Protein AF-W0GTL5-F1 (afdb_monomer)

Mean predicted aligned error: 4.33 Å

Foldseek 3Di:
DVLQVQLVVLLVVLQVQLVVLVVDPNSPVVSVVSNVVSVCSNPVPPDDDDDDDD

Secondary structure (DSSP, 8-state):
-HHHHHHHHHHHHHHHHHHHHHTSGGGHHHHHHHHHHHHHHH--TT---PPPP-

Structure (mmCIF, N/CA/C/O backbone):
data_AF-W0GTL5-F1
#
_entry.id   AF-W0GTL5-F1
#
loop_
_atom_site.group_PDB
_atom_site.id
_atom_site.type_symbol
_atom_site.label_atom_id
_atom_site.label_alt_id
_atom_site.label_comp_id
_atom_site.label_asym_id
_atom_site.label_entity_id
_atom_site.label_seq_id
_atom_site.pdbx_PDB_ins_code
_atom_site.Cartn_x
_atom_site.Cartn_y
_atom_site.Cartn_z
_atom_site.occupancy
_atom_site.B_iso_or_equiv
_atom_site.auth_seq_id
_atom_site.auth_comp_id
_atom_site.auth_asym_id
_atom_site.auth_atom_id
_atom_site.pdbx_PDB_model_num
ATOM 1 N N . MET A 1 1 ? 11.270 -2.514 -17.187 1.00 71.62 1 MET A N 1
ATOM 2 C CA . MET A 1 1 ? 11.560 -3.740 -16.404 1.00 71.62 1 MET A CA 1
ATOM 3 C C . MET A 1 1 ? 11.991 -3.444 -14.970 1.00 71.62 1 MET A C 1
ATOM 5 O O . MET A 1 1 ? 11.455 -4.083 -14.079 1.00 71.62 1 MET A O 1
ATOM 9 N N . ILE A 1 2 ? 12.863 -2.453 -14.724 1.00 84.00 2 ILE A N 1
ATOM 10 C CA . ILE A 1 2 ? 13.350 -2.097 -13.370 1.00 84.00 2 ILE A CA 1
ATOM 11 C C . ILE A 1 2 ? 12.229 -1.901 -12.335 1.00 84.00 2 ILE A C 1
ATOM 13 O O . ILE A 1 2 ? 12.323 -2.335 -11.193 1.00 84.00 2 ILE A O 1
ATOM 17 N N . TRP A 1 3 ? 11.126 -1.300 -12.772 1.00 86.12 3 TRP A N 1
ATOM 18 C CA . TRP A 1 3 ? 9.998 -0.995 -11.915 1.00 86.12 3 TRP A CA 1
ATOM 19 C C . TRP A 1 3 ? 9.248 -2.258 -11.444 1.00 86.12 3 TRP A C 1
ATOM 21 O O . TRP A 1 3 ? 8.822 -2.295 -10.300 1.00 86.12 3 TRP A O 1
ATOM 31 N N . PHE A 1 4 ? 9.170 -3.323 -12.249 1.00 88.25 4 PHE A N 1
ATOM 32 C CA . PHE A 1 4 ? 8.520 -4.572 -11.829 1.00 88.25 4 PHE A CA 1
ATOM 33 C C . PHE A 1 4 ? 9.298 -5.247 -10.690 1.00 88.25 4 PHE A C 1
ATOM 35 O O . PHE A 1 4 ? 8.708 -5.779 -9.758 1.00 88.25 4 PHE A O 1
ATOM 42 N N . VAL A 1 5 ? 10.633 -5.157 -10.728 1.00 91.06 5 VAL A N 1
ATOM 43 C CA . VAL A 1 5 ? 11.521 -5.678 -9.676 1.00 91.06 5 VAL A CA 1
ATOM 44 C C . VAL A 1 5 ? 11.386 -4.854 -8.392 1.00 91.06 5 VAL A C 1
ATOM 46 O O . VAL A 1 5 ? 11.241 -5.417 -7.311 1.00 91.06 5 VAL A O 1
ATOM 49 N N . ALA A 1 6 ? 11.364 -3.522 -8.505 1.00 90.56 6 ALA A N 1
ATOM 50 C CA . ALA A 1 6 ? 11.136 -2.638 -7.360 1.00 90.56 6 ALA A CA 1
ATOM 51 C C . ALA A 1 6 ? 9.724 -2.812 -6.763 1.00 90.56 6 ALA A C 1
ATOM 53 O O . ALA A 1 6 ? 9.562 -2.889 -5.546 1.00 90.56 6 ALA A O 1
ATOM 54 N N . GLY A 1 7 ? 8.708 -2.933 -7.617 1.00 91.56 7 GLY A N 1
ATOM 55 C CA . GLY A 1 7 ? 7.317 -3.176 -7.246 1.00 91.56 7 GLY A CA 1
ATOM 56 C C . GLY A 1 7 ? 7.112 -4.514 -6.545 1.00 91.56 7 GLY A C 1
ATOM 57 O O . GLY A 1 7 ? 6.413 -4.575 -5.537 1.00 91.56 7 GLY A O 1
ATOM 58 N N . TRP A 1 8 ? 7.787 -5.565 -7.018 1.00 91.88 8 TRP A N 1
ATOM 59 C CA . TRP A 1 8 ? 7.766 -6.892 -6.402 1.00 91.88 8 TRP A CA 1
ATOM 60 C C . TRP A 1 8 ? 8.351 -6.903 -4.985 1.00 91.88 8 TRP A C 1
ATOM 62 O O . TRP A 1 8 ? 7.884 -7.659 -4.140 1.00 91.88 8 TRP A O 1
ATOM 72 N N . TRP A 1 9 ? 9.334 -6.045 -4.698 1.00 93.19 9 TRP A N 1
ATOM 73 C CA . TRP A 1 9 ? 9.896 -5.907 -3.351 1.00 93.19 9 TRP A CA 1
ATOM 74 C C . TRP A 1 9 ? 9.006 -5.067 -2.423 1.00 93.19 9 TRP A C 1
ATOM 76 O O . TRP A 1 9 ? 8.866 -5.366 -1.238 1.00 93.19 9 TRP A O 1
ATOM 86 N N . LEU A 1 10 ? 8.369 -4.024 -2.961 1.00 92.44 10 LEU A N 1
ATOM 87 C CA . LEU A 1 10 ? 7.506 -3.112 -2.202 1.00 92.44 10 LEU A CA 1
ATOM 88 C C . LEU A 1 10 ? 6.132 -3.717 -1.876 1.00 92.44 10 LEU A C 1
ATOM 90 O O . LEU A 1 10 ? 5.599 -3.489 -0.788 1.00 92.44 10 LEU A O 1
ATOM 94 N N . ALA A 1 11 ? 5.559 -4.511 -2.781 1.00 93.12 11 ALA A N 1
ATOM 95 C CA . ALA A 1 11 ? 4.246 -5.130 -2.607 1.00 93.12 11 ALA A CA 1
ATOM 96 C C . ALA A 1 11 ? 4.090 -5.979 -1.327 1.00 93.12 11 ALA A C 1
ATOM 98 O O . ALA A 1 11 ? 3.120 -5.747 -0.601 1.00 93.12 1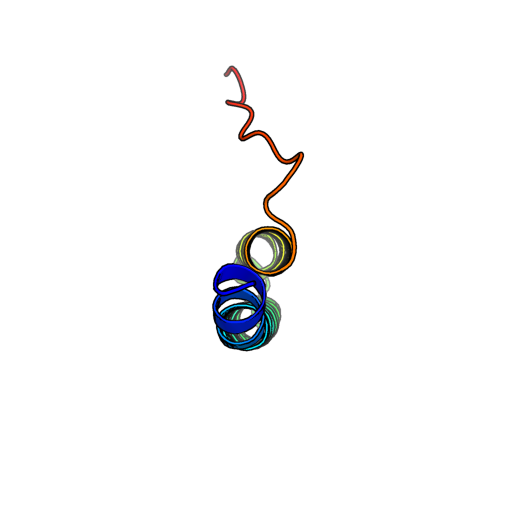1 ALA A O 1
ATOM 99 N N . PRO A 1 12 ? 5.004 -6.908 -0.974 1.00 94.94 12 PRO A N 1
ATOM 100 C CA . PRO A 1 12 ? 4.901 -7.665 0.275 1.00 94.94 12 PRO A CA 1
ATOM 101 C C . PRO A 1 12 ? 5.078 -6.783 1.523 1.00 94.94 12 PRO A C 1
ATOM 103 O O . PRO A 1 12 ? 4.441 -7.040 2.547 1.00 94.94 12 PRO A O 1
ATOM 106 N N . GLY A 1 13 ? 5.863 -5.702 1.448 1.00 94.50 13 GLY A N 1
ATOM 107 C CA . GLY A 1 13 ? 5.965 -4.710 2.528 1.00 94.50 13 GLY A CA 1
ATOM 108 C C . GLY A 1 13 ? 4.634 -3.995 2.787 1.00 94.50 13 GLY A C 1
ATOM 109 O O . GLY A 1 13 ? 4.193 -3.857 3.930 1.00 94.50 13 GLY A O 1
ATOM 110 N N . HIS A 1 14 ? 3.931 -3.616 1.720 1.00 94.62 14 HIS A N 1
ATOM 111 C CA . HIS A 1 14 ? 2.588 -3.057 1.840 1.00 94.62 14 HIS A CA 1
ATOM 112 C C . HIS A 1 14 ? 1.557 -4.093 2.304 1.00 94.62 14 HIS A C 1
ATOM 114 O O . HIS A 1 14 ? 0.721 -3.757 3.138 1.00 94.62 14 HIS A O 1
ATOM 120 N N . LEU A 1 15 ? 1.628 -5.342 1.835 1.00 93.50 15 LEU A N 1
ATOM 121 C CA . LEU A 1 15 ? 0.690 -6.400 2.223 1.00 93.50 15 LEU A CA 1
ATOM 122 C C . LEU A 1 15 ? 0.822 -6.791 3.704 1.00 93.50 15 LEU A C 1
ATOM 124 O O . LEU A 1 15 ? -0.181 -6.922 4.400 1.00 93.50 15 LEU A O 1
ATOM 128 N N . SER A 1 16 ? 2.054 -6.926 4.199 1.00 95.88 16 SER A N 1
ATOM 129 C CA . SER A 1 16 ? 2.330 -7.182 5.620 1.00 95.88 16 SER A CA 1
ATOM 130 C C . SER A 1 16 ? 1.874 -6.023 6.509 1.00 95.88 16 SER A C 1
ATOM 132 O O . SER A 1 16 ? 1.233 -6.252 7.533 1.00 95.88 16 SER A O 1
ATOM 134 N N . SER A 1 17 ? 2.112 -4.779 6.083 1.00 94.75 17 SER A N 1
ATOM 135 C CA . SER A 1 17 ? 1.613 -3.591 6.789 1.00 94.75 17 SER A CA 1
ATOM 136 C C . SER A 1 17 ? 0.082 -3.518 6.778 1.00 94.75 17 SER A C 1
ATOM 138 O O . SER A 1 17 ? -0.521 -3.209 7.801 1.00 94.75 17 SER A O 1
ATOM 140 N N . ALA A 1 18 ? -0.567 -3.865 5.659 1.00 94.25 18 ALA A N 1
ATOM 141 C CA . ALA A 1 18 ? -2.025 -3.942 5.574 1.00 94.25 18 ALA A CA 1
ATOM 142 C C . ALA A 1 18 ? -2.592 -4.970 6.560 1.00 94.25 18 ALA A C 1
ATOM 144 O O . ALA A 1 18 ? -3.541 -4.668 7.284 1.00 94.25 18 ALA A O 1
ATOM 145 N N . LEU A 1 19 ? -1.977 -6.156 6.627 1.00 95.12 19 LEU A N 1
ATOM 146 C CA . LEU A 1 19 ? -2.369 -7.211 7.558 1.00 95.12 19 LEU A CA 1
ATOM 147 C C . LEU A 1 19 ? -2.196 -6.770 9.016 1.00 95.12 19 LEU A C 1
ATOM 149 O O . LEU A 1 19 ? -3.097 -6.986 9.822 1.00 95.12 19 LEU A O 1
ATOM 153 N N . ALA A 1 20 ? -1.090 -6.095 9.340 1.00 95.12 20 ALA A N 1
ATOM 154 C CA . ALA A 1 20 ? -0.862 -5.526 10.667 1.00 95.12 20 ALA A CA 1
ATOM 155 C C . ALA A 1 20 ? -1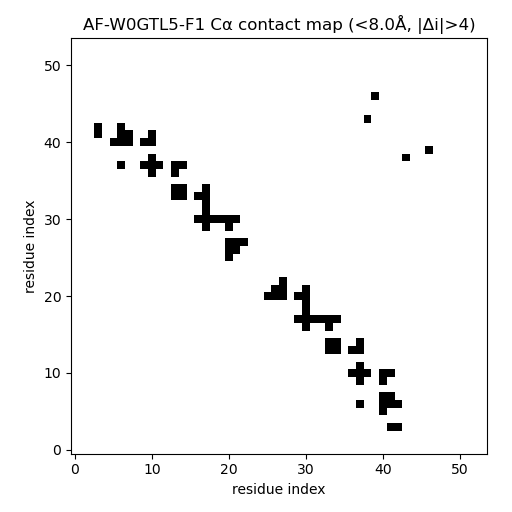.915 -4.462 11.027 1.00 95.12 20 ALA A C 1
ATOM 157 O O . ALA A 1 20 ? -2.444 -4.462 12.137 1.00 95.12 20 ALA A O 1
ATOM 158 N N . CYS A 1 21 ? -2.279 -3.590 10.082 1.00 93.62 21 CYS A N 1
ATOM 159 C CA . CYS A 1 21 ? -3.321 -2.588 10.290 1.00 93.62 21 CYS A CA 1
ATOM 160 C C . CYS A 1 21 ? -4.704 -3.217 10.526 1.00 93.62 21 CYS A C 1
ATOM 162 O O . CYS A 1 21 ? -5.447 -2.726 11.378 1.00 93.62 21 CYS A O 1
ATOM 164 N N . PHE A 1 22 ? -5.035 -4.320 9.844 1.00 93.50 22 PHE A N 1
ATOM 165 C CA . PHE A 1 22 ? -6.316 -5.018 10.018 1.00 93.50 22 PHE A CA 1
ATOM 166 C C . PHE A 1 22 ? -6.502 -5.679 11.387 1.00 93.50 22 PHE A C 1
ATOM 168 O O . PHE A 1 22 ? -7.638 -5.958 11.762 1.00 93.50 22 PHE A O 1
ATOM 175 N N . VAL A 1 23 ? -5.433 -5.868 12.168 1.00 94.62 23 VAL A N 1
ATOM 176 C CA . VAL A 1 23 ? -5.540 -6.343 13.561 1.00 94.62 23 VAL A CA 1
ATOM 177 C C . VAL A 1 23 ? -6.312 -5.346 14.435 1.00 94.62 23 VAL A C 1
ATOM 179 O O . VAL A 1 23 ? -6.908 -5.721 15.442 1.00 94.62 23 VAL A O 1
ATOM 182 N N . THR A 1 24 ? -6.341 -4.069 14.047 1.00 93.81 24 THR A N 1
ATOM 183 C CA . THR A 1 24 ? -7.013 -3.006 14.798 1.00 93.81 24 THR A CA 1
ATOM 184 C C . THR A 1 24 ? -8.221 -2.475 14.034 1.00 93.81 24 THR A C 1
ATOM 186 O O . THR A 1 24 ? -8.136 -2.207 12.838 1.00 93.81 24 THR A O 1
ATOM 189 N N . ILE A 1 25 ? -9.337 -2.235 14.731 1.00 92.12 25 ILE A N 1
ATOM 190 C CA . ILE A 1 25 ? -10.558 -1.667 14.126 1.00 92.12 25 ILE A CA 1
ATOM 191 C C . ILE A 1 25 ? -10.264 -0.305 13.470 1.00 92.12 25 ILE A C 1
ATOM 193 O O . ILE A 1 25 ? -10.715 -0.031 12.361 1.00 92.12 25 ILE A O 1
ATOM 197 N N . PHE A 1 26 ? -9.441 0.527 14.117 1.00 94.44 26 PHE A N 1
ATOM 198 C CA . PHE A 1 26 ? -9.030 1.833 13.591 1.00 94.44 26 PHE A CA 1
ATOM 199 C C . PHE A 1 26 ? -8.043 1.746 12.422 1.00 94.44 26 PHE A C 1
ATOM 201 O O . PHE A 1 26 ? -7.954 2.678 11.626 1.00 94.44 26 PHE A O 1
ATOM 208 N N . GLY A 1 27 ? -7.301 0.644 12.303 1.00 93.50 27 GLY A N 1
ATOM 209 C CA . GLY A 1 27 ? -6.332 0.436 11.233 1.00 93.50 27 GLY A CA 1
ATOM 210 C C . GLY A 1 27 ? -6.958 -0.066 9.936 1.00 93.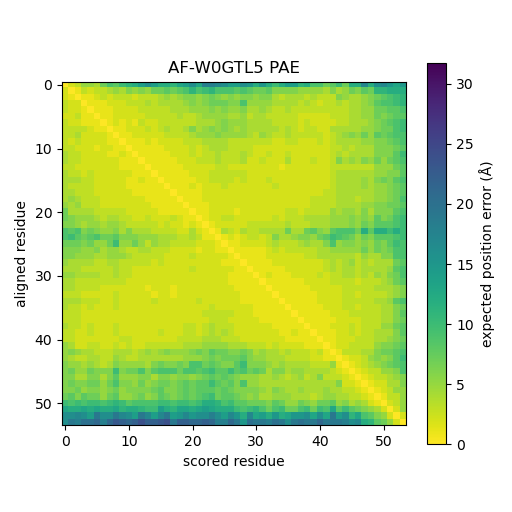50 27 GLY A C 1
ATOM 211 O O . GLY A 1 27 ? -6.326 0.053 8.894 1.00 93.50 27 GLY A O 1
ATOM 212 N N . ILE A 1 28 ? -8.204 -0.548 9.943 1.00 93.12 28 ILE A N 1
ATOM 213 C CA . ILE A 1 28 ? -8.924 -0.981 8.733 1.00 93.12 28 ILE A CA 1
ATOM 214 C C . ILE A 1 28 ? -8.891 0.064 7.601 1.00 93.12 28 ILE A C 1
ATOM 216 O O . ILE A 1 28 ? -8.497 -0.312 6.492 1.00 93.12 28 ILE A O 1
ATOM 220 N N . PRO A 1 29 ? -9.234 1.356 7.818 1.00 93.38 29 PRO A N 1
ATOM 221 C CA . PRO A 1 29 ? -9.111 2.361 6.763 1.00 93.38 29 PRO A CA 1
ATOM 222 C C . PRO A 1 29 ? -7.684 2.431 6.197 1.00 93.38 29 PRO A C 1
ATOM 224 O O . PRO A 1 29 ? -7.527 2.384 4.978 1.00 93.38 29 PRO A O 1
ATOM 227 N N . PHE A 1 30 ? -6.660 2.426 7.059 1.00 94.56 30 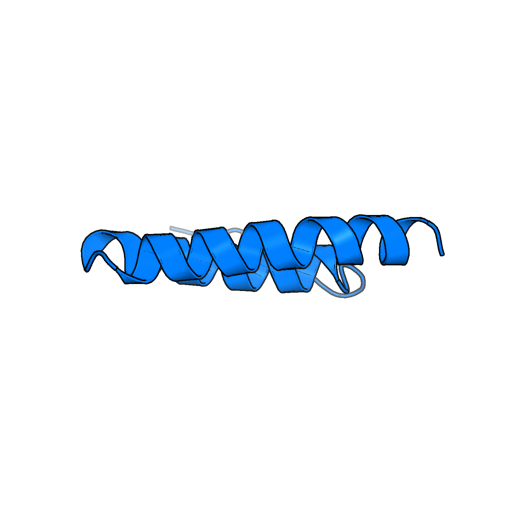PHE A N 1
ATOM 228 C CA . PHE A 1 30 ? -5.245 2.442 6.664 1.00 94.56 30 PHE A CA 1
ATOM 229 C C . PHE A 1 3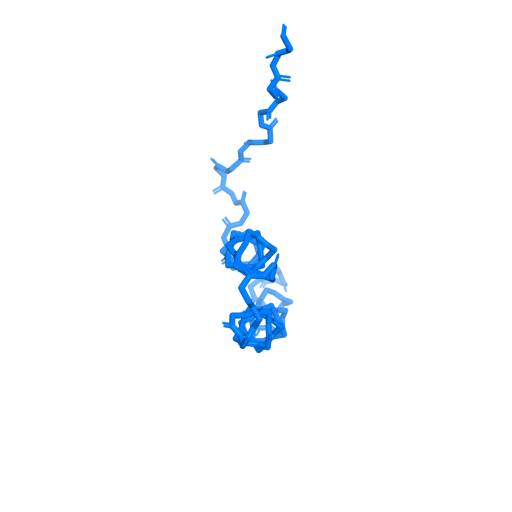0 ? -4.815 1.181 5.904 1.00 94.56 30 PHE A C 1
ATOM 231 O O . PHE A 1 30 ? -4.112 1.276 4.895 1.00 94.56 30 PHE A O 1
ATOM 238 N N . GLY A 1 31 ? -5.272 0.002 6.328 1.00 94.88 31 GLY A N 1
ATOM 239 C CA . GLY A 1 31 ? -4.987 -1.265 5.658 1.00 94.88 31 GLY A CA 1
ATOM 240 C C . GLY A 1 31 ? -5.466 -1.252 4.207 1.00 94.88 31 GLY A C 1
ATOM 241 O O . GLY A 1 31 ? -4.727 -1.645 3.303 1.00 94.88 31 GLY A O 1
ATOM 242 N N . ILE A 1 32 ? -6.647 -0.679 3.953 1.00 94.62 32 ILE A N 1
ATOM 243 C CA . ILE A 1 32 ? -7.181 -0.503 2.594 1.00 94.62 32 ILE A CA 1
ATOM 244 C C . ILE A 1 32 ? -6.271 0.409 1.751 1.00 94.62 32 ILE A C 1
ATOM 246 O O . ILE A 1 32 ? -6.048 0.126 0.570 1.00 94.62 32 ILE A O 1
ATOM 250 N N . GLN A 1 33 ? -5.697 1.476 2.324 1.00 95.19 33 GLN A N 1
ATOM 251 C CA . GLN A 1 33 ? -4.713 2.294 1.600 1.00 95.19 33 GLN A CA 1
ATOM 252 C C . GLN A 1 33 ? -3.435 1.513 1.267 1.00 95.19 33 GLN A C 1
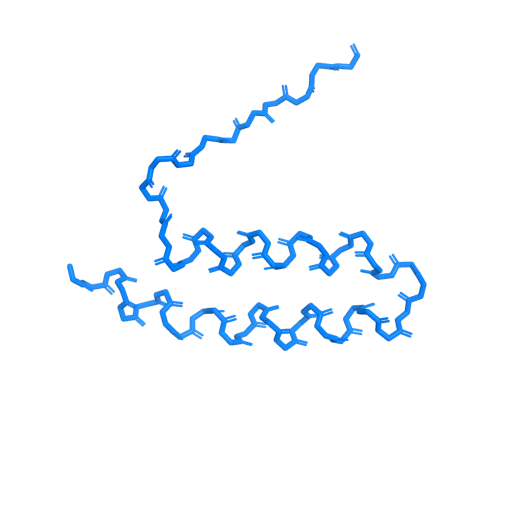ATOM 254 O O . GLN A 1 33 ? -2.935 1.645 0.149 1.00 95.19 33 GLN A O 1
ATOM 259 N N . HIS A 1 34 ? -2.932 0.672 2.172 1.00 95.44 34 HIS A N 1
ATOM 260 C CA . HIS A 1 34 ? -1.754 -0.154 1.900 1.00 95.44 34 HIS A CA 1
ATOM 261 C C . HIS A 1 34 ? -1.979 -1.142 0.748 1.00 95.44 34 HIS A C 1
ATOM 263 O O . HIS A 1 34 ? -1.098 -1.288 -0.096 1.00 95.44 34 HIS A O 1
ATOM 269 N N . ILE A 1 35 ? -3.165 -1.747 0.632 1.00 93.19 35 ILE A N 1
ATOM 270 C CA . ILE A 1 35 ? -3.497 -2.609 -0.517 1.00 93.19 35 ILE A CA 1
ATOM 271 C C . ILE A 1 35 ? -3.502 -1.816 -1.832 1.00 93.19 35 ILE A C 1
ATOM 273 O O . ILE A 1 35 ? -2.960 -2.279 -2.837 1.00 93.19 35 ILE A O 1
ATOM 277 N N . LYS A 1 36 ? -4.043 -0.590 -1.833 1.00 91.94 36 LYS A N 1
ATOM 278 C CA . LYS A 1 36 ? -3.987 0.293 -3.013 1.00 91.94 36 LYS A CA 1
ATOM 279 C C . LYS A 1 36 ? -2.544 0.638 -3.388 1.00 91.94 36 LYS A C 1
ATOM 281 O O . LYS A 1 36 ? -2.207 0.625 -4.567 1.00 91.94 36 LYS A O 1
ATOM 286 N N . LEU A 1 37 ? -1.690 0.911 -2.402 1.00 93.69 37 LEU A N 1
ATOM 287 C CA . LEU A 1 37 ? -0.266 1.181 -2.623 1.00 93.69 37 LEU A CA 1
ATOM 288 C C . LEU A 1 37 ? 0.484 -0.050 -3.138 1.00 93.69 37 LEU A C 1
ATOM 290 O O . LEU A 1 37 ? 1.318 0.097 -4.024 1.00 93.69 37 LEU A O 1
ATOM 294 N N . ALA A 1 38 ? 0.152 -1.254 -2.663 1.00 93.50 38 ALA A N 1
ATOM 295 C CA . ALA A 1 38 ? 0.710 -2.499 -3.187 1.00 93.50 38 ALA A CA 1
ATOM 296 C C . ALA A 1 38 ? 0.383 -2.676 -4.680 1.00 93.50 38 ALA A C 1
ATOM 298 O O . ALA A 1 38 ? 1.267 -3.010 -5.469 1.00 93.50 38 ALA A O 1
ATOM 299 N N . LEU A 1 39 ? -0.860 -2.386 -5.082 1.00 90.94 39 LEU A N 1
ATOM 300 C CA . LEU A 1 39 ? -1.277 -2.434 -6.486 1.00 90.94 39 LEU A CA 1
ATOM 301 C C . LEU A 1 39 ? -0.578 -1.352 -7.326 1.00 90.94 39 LEU A C 1
ATOM 303 O O . LEU A 1 39 ? -0.131 -1.630 -8.432 1.00 90.94 39 LEU A O 1
ATOM 307 N N . ILE A 1 40 ? -0.416 -0.137 -6.791 1.00 93.06 40 ILE A N 1
ATOM 308 C CA . ILE A 1 40 ? 0.340 0.943 -7.451 1.00 93.06 40 ILE A CA 1
ATOM 309 C C . ILE A 1 40 ? 1.818 0.596 -7.601 1.00 93.06 40 ILE A C 1
ATOM 311 O O . ILE A 1 40 ? 2.407 0.868 -8.646 1.00 93.06 40 ILE A O 1
ATOM 315 N N . ALA A 1 41 ? 2.408 -0.048 -6.598 1.00 91.81 41 ALA A N 1
ATOM 316 C CA . ALA A 1 41 ? 3.779 -0.524 -6.665 1.00 91.81 41 ALA A CA 1
ATOM 317 C C . ALA A 1 41 ? 3.946 -1.594 -7.755 1.00 91.81 41 ALA A C 1
ATOM 319 O O . ALA A 1 41 ? 4.959 -1.564 -8.450 1.00 91.81 41 ALA A O 1
ATOM 320 N N . LEU A 1 42 ? 2.955 -2.483 -7.932 1.00 90.75 42 LEU A N 1
ATOM 321 C CA . LEU A 1 42 ? 2.961 -3.606 -8.882 1.00 90.75 42 LEU A CA 1
ATOM 322 C C . LEU A 1 42 ? 2.422 -3.321 -10.276 1.00 90.75 42 LEU A C 1
ATOM 324 O O . LEU A 1 42 ? 2.799 -4.072 -11.164 1.00 90.75 42 LEU A O 1
ATOM 328 N N . THR A 1 43 ? 1.640 -2.256 -10.492 1.00 90.12 43 THR A N 1
ATOM 329 C CA . THR A 1 43 ? 1.200 -1.769 -11.816 1.00 90.12 43 THR A CA 1
ATOM 330 C C . THR A 1 43 ? 0.817 -0.274 -11.811 1.00 90.12 43 THR A C 1
ATOM 332 O O . THR A 1 43 ? -0.368 0.009 -11.869 1.00 90.12 43 THR A O 1
ATOM 335 N N . PRO A 1 44 ? 1.727 0.726 -11.807 1.00 84.75 44 PRO A N 1
ATOM 336 C CA . PRO A 1 44 ? 1.394 2.148 -11.688 1.00 84.75 44 PRO A CA 1
ATOM 337 C C . PRO A 1 44 ? 0.753 2.715 -12.958 1.00 84.75 44 PRO A C 1
ATOM 339 O O . PRO A 1 44 ? 0.111 3.763 -12.915 1.00 84.75 44 PRO A O 1
ATOM 342 N N . VAL A 1 45 ? 0.946 2.052 -14.100 1.00 87.12 45 VAL A N 1
ATOM 343 C CA . VAL A 1 45 ? 0.467 2.523 -15.401 1.00 87.12 45 VAL A CA 1
ATOM 344 C C . VAL A 1 45 ? -1.060 2.475 -15.429 1.00 87.12 45 VAL A C 1
ATOM 346 O O . VAL A 1 45 ? -1.655 1.426 -15.205 1.00 87.12 45 VAL A O 1
ATOM 349 N N . GLY A 1 46 ? -1.692 3.614 -15.718 1.00 84.06 46 GLY A N 1
ATOM 350 C CA . GLY A 1 46 ? -3.151 3.734 -15.811 1.00 84.06 46 GLY A CA 1
ATOM 351 C C . GLY A 1 46 ? -3.855 4.160 -14.519 1.00 84.06 46 GLY A C 1
ATOM 352 O O . GLY A 1 46 ? -5.071 4.332 -14.532 1.00 84.06 46 GLY A O 1
ATOM 353 N N . MET A 1 47 ? -3.130 4.392 -13.418 1.00 87.75 47 MET A N 1
ATOM 354 C CA . MET A 1 47 ? -3.713 4.957 -12.197 1.00 87.75 47 MET A CA 1
ATOM 355 C C . MET A 1 47 ? -3.532 6.471 -12.119 1.00 87.75 47 MET A C 1
ATOM 357 O O . MET A 1 47 ? -2.471 7.009 -12.416 1.00 87.75 47 MET A O 1
ATOM 361 N N . THR A 1 48 ? -4.588 7.160 -11.685 1.00 87.62 48 THR A N 1
ATOM 362 C CA . THR A 1 48 ? -4.607 8.612 -11.476 1.00 87.62 48 THR A CA 1
ATOM 363 C C . THR A 1 48 ? -5.041 8.912 -10.049 1.00 87.62 48 THR A C 1
ATOM 365 O O . THR A 1 48 ? -6.027 8.360 -9.559 1.00 87.62 48 THR A O 1
ATOM 368 N N . VAL A 1 49 ? -4.316 9.803 -9.373 1.00 87.00 49 VAL A N 1
ATOM 369 C CA . VAL A 1 49 ? -4.703 10.289 -8.046 1.00 87.00 49 VAL A CA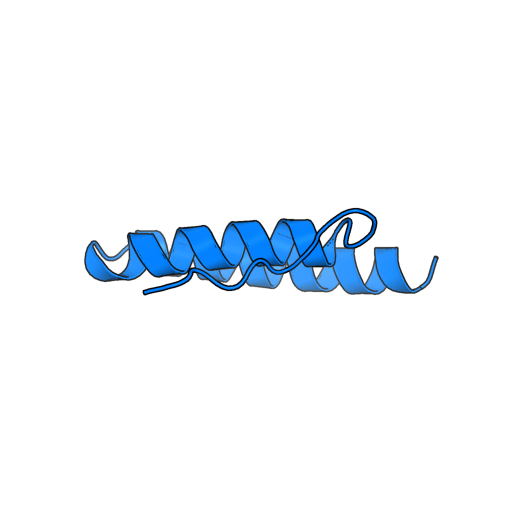 1
ATOM 370 C C . VAL A 1 49 ? -5.777 11.358 -8.220 1.00 87.00 49 VAL A C 1
ATOM 372 O O . VAL A 1 49 ? -5.495 12.469 -8.662 1.00 87.00 49 VAL A O 1
ATOM 375 N N . VAL A 1 50 ? -7.020 11.019 -7.881 1.00 89.31 50 VAL A N 1
ATOM 376 C CA . VAL A 1 50 ? -8.138 11.968 -7.916 1.00 89.31 50 VAL A CA 1
ATOM 377 C C . VAL A 1 50 ? -8.216 12.703 -6.585 1.00 89.31 50 VAL A C 1
ATOM 379 O O . VAL A 1 50 ? -8.311 12.090 -5.521 1.00 89.31 50 VAL A O 1
ATOM 382 N N . LYS A 1 51 ? -8.199 14.035 -6.643 1.00 88.62 51 LYS A N 1
ATOM 383 C CA . LYS A 1 51 ? -8.442 14.878 -5.475 1.00 88.62 51 LYS A CA 1
ATOM 384 C C . LYS A 1 51 ? -9.942 14.900 -5.187 1.00 88.62 51 LYS A C 1
ATOM 386 O O . LYS A 1 51 ? -10.710 15.404 -6.003 1.00 88.62 51 LYS A O 1
ATOM 391 N N . SER A 1 52 ? -10.356 14.379 -4.033 1.00 83.38 52 SER A N 1
ATOM 392 C CA . SER A 1 52 ? -1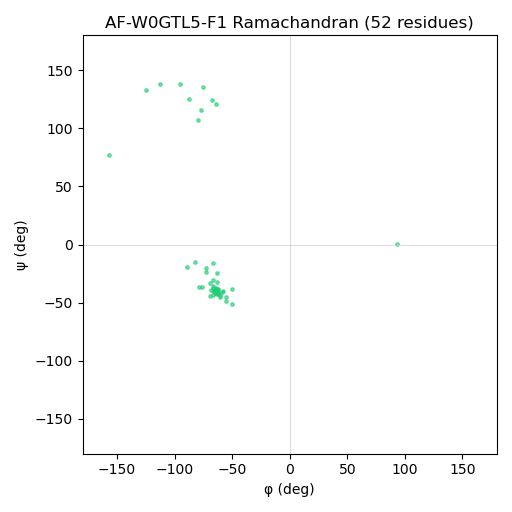1.739 14.536 -3.575 1.00 83.38 52 SER A CA 1
ATOM 393 C C . SER A 1 52 ? -12.009 16.022 -3.333 1.00 83.38 52 SER A C 1
ATOM 395 O O . SER A 1 52 ? -11.285 16.663 -2.567 1.00 83.38 52 SER A O 1
ATOM 397 N N . ARG A 1 53 ? -13.000 16.592 -4.026 1.00 77.44 53 ARG A N 1
ATOM 398 C CA . ARG A 1 53 ? -13.514 17.936 -3.724 1.00 77.44 53 ARG A CA 1
ATOM 399 C C . ARG A 1 53 ? -14.372 17.838 -2.459 1.00 77.44 53 ARG A C 1
ATOM 401 O O . ARG A 1 53 ? -15.114 16.872 -2.319 1.00 77.44 53 ARG A O 1
ATOM 408 N N . ASN A 1 54 ? -14.170 18.794 -1.552 1.00 61.75 54 ASN A N 1
ATOM 409 C CA . ASN A 1 54 ? -14.882 18.938 -0.281 1.00 61.75 54 ASN A CA 1
ATOM 410 C C . ASN A 1 54 ? -16.307 19.443 -0.500 1.00 61.75 54 ASN A C 1
ATOM 412 O O . ASN A 1 54 ? -16.455 20.336 -1.366 1.00 61.75 54 ASN A O 1
#

Solvent-accessible surface area (backbone atoms only — not comparable to full-atom values): 3063 Å² total; per-residue (Å²): 113,72,58,56,60,53,9,63,62,47,23,58,58,23,47,54,49,17,55,60,23,53,78,35,85,83,25,40,69,55,16,55,50,26,50,54,48,21,47,41,40,62,54,54,81,91,68,78,91,79,79,82,82,131

pLDDT: mean 90.58, std 6.09, range [61.75, 95.88]

Radius of gyration: 12.66 Å; Cα contacts (8 Å, |Δi|>4): 45; c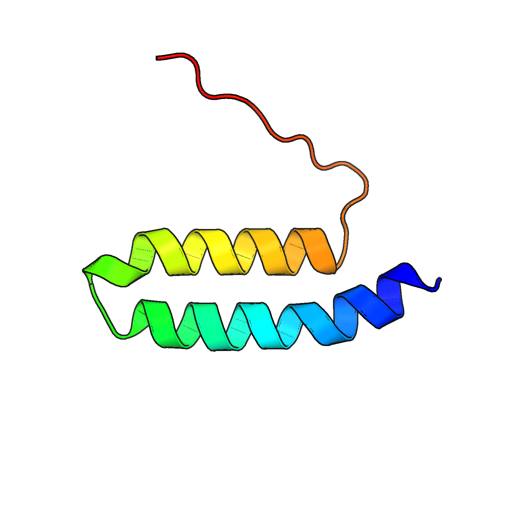hains: 1; bounding box: 28×27×31 Å

Sequence (54 aa):
MIWFVAGWWLAPGHLSSALACFVTIFGIPFGIQHIKLALIALTPVGMTVVKSRN